Protein AF-A0AAI8ZL28-F1 (afdb_monomer)

Secondary structure (DSSP, 8-state):
---HHHHHHHHHHHHTT-S-HHHHHHHHHHHHHHHHHHHHHHHHHTTS-TTTTTTTTHHHHHHHHHHHHHHHHHHHHHHHTT-

pLDDT: mean 89.43, std 6.65, range [53.47, 95.62]

Sequence (83 aa):
MDYKPVIQSLMNDVCSTSQNVSVCMYQFSAAAKAGKAIGENVELCKKVANEERAMLDCESSESSAQFVDALFDTNRKAVESVQ

Structure (mmCIF, N/CA/C/O backbone):
data_AF-A0AAI8ZL28-F1
#
_entry.id   AF-A0AAI8ZL28-F1
#
loop_
_atom_site.group_PDB
_atom_site.id
_atom_site.type_symbol
_atom_site.label_atom_id
_atom_site.label_alt_id
_atom_site.label_comp_id
_atom_site.label_asym_id
_atom_site.label_entity_id
_atom_site.label_seq_id
_atom_site.pdbx_PDB_ins_code
_atom_site.Cartn_x
_atom_site.Cartn_y
_atom_site.Cartn_z
_atom_site.occupancy
_atom_site.B_iso_or_equiv
_atom_site.auth_seq_id
_atom_site.auth_comp_id
_atom_site.auth_asym_id
_atom_site.auth_atom_id
_atom_site.pdbx_PDB_model_num
ATOM 1 N N . MET A 1 1 ? -9.640 5.614 -11.112 1.00 57.84 1 MET A N 1
ATOM 2 C CA . MET A 1 1 ? -10.512 5.781 -9.929 1.00 57.84 1 MET A CA 1
ATOM 3 C C . MET A 1 1 ? -9.840 6.759 -8.984 1.00 57.84 1 MET A C 1
ATOM 5 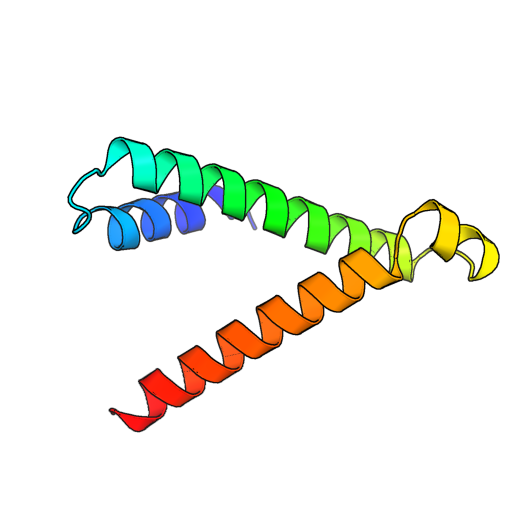O O . MET A 1 1 ? -8.618 6.728 -8.902 1.00 57.84 1 MET A O 1
ATOM 9 N N . ASP A 1 2 ? -10.594 7.640 -8.325 1.00 77.50 2 ASP A N 1
ATOM 10 C CA . ASP A 1 2 ? -10.051 8.470 -7.244 1.00 77.50 2 ASP A CA 1
ATOM 11 C C . ASP A 1 2 ? -10.047 7.645 -5.951 1.00 77.50 2 ASP A C 1
ATOM 13 O O . ASP A 1 2 ? -11.105 7.290 -5.435 1.00 77.50 2 ASP A O 1
ATOM 17 N N . TYR A 1 3 ? -8.858 7.294 -5.458 1.00 81.00 3 TYR A N 1
ATOM 18 C CA . TYR A 1 3 ? -8.699 6.485 -4.247 1.00 81.00 3 TYR A CA 1
ATOM 19 C C . TYR A 1 3 ? -8.756 7.314 -2.959 1.00 81.00 3 TYR A C 1
ATOM 21 O O .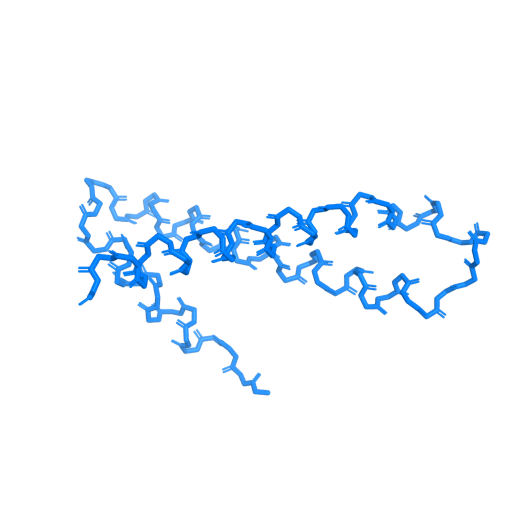 TYR A 1 3 ? -8.796 6.735 -1.874 1.00 81.00 3 TYR A O 1
ATOM 29 N N . LYS A 1 4 ? -8.782 8.654 -3.041 1.00 83.44 4 LYS A N 1
ATOM 30 C CA . LYS A 1 4 ? -8.795 9.519 -1.851 1.00 83.44 4 LYS A CA 1
ATOM 31 C C . LYS A 1 4 ? -9.950 9.208 -0.892 1.00 83.44 4 LYS A C 1
ATOM 33 O O . LYS A 1 4 ? -9.665 9.076 0.296 1.00 83.44 4 LYS A O 1
ATOM 38 N N . PRO A 1 5 ? -11.210 9.026 -1.343 1.00 89.00 5 PRO A N 1
ATOM 39 C CA . PRO A 1 5 ? -12.315 8.731 -0.429 1.00 89.00 5 PRO A CA 1
ATOM 40 C C . PRO A 1 5 ? -12.149 7.384 0.284 1.00 89.00 5 PRO A C 1
ATOM 42 O O . PRO A 1 5 ? -12.464 7.268 1.465 1.00 89.00 5 PRO A O 1
ATOM 45 N N . VAL A 1 6 ? -11.605 6.381 -0.413 1.00 88.81 6 VAL A N 1
ATOM 46 C CA . VAL A 1 6 ? -11.358 5.043 0.148 1.00 88.81 6 VAL A CA 1
ATOM 47 C C . VAL A 1 6 ? -10.262 5.100 1.208 1.00 88.81 6 VAL A C 1
ATOM 49 O O . VAL A 1 6 ? -10.448 4.588 2.308 1.00 88.81 6 VAL A O 1
ATOM 52 N N . ILE A 1 7 ? -9.145 5.773 0.909 1.00 87.44 7 ILE A N 1
ATOM 53 C CA . ILE A 1 7 ? -8.039 5.954 1.858 1.00 87.44 7 ILE A CA 1
ATOM 54 C C . ILE A 1 7 ? -8.521 6.725 3.091 1.00 87.44 7 ILE A C 1
ATOM 56 O O . ILE A 1 7 ? -8.208 6.330 4.208 1.00 87.44 7 ILE A O 1
ATOM 60 N N . GLN A 1 8 ? -9.323 7.777 2.907 1.00 88.50 8 GLN A N 1
ATOM 61 C CA . GLN A 1 8 ? -9.886 8.562 4.008 1.00 88.50 8 GLN A CA 1
ATOM 62 C C . GLN A 1 8 ? -10.801 7.717 4.910 1.00 88.50 8 GLN A C 1
ATOM 64 O O . GLN A 1 8 ? -10.714 7.818 6.131 1.00 88.50 8 GLN A O 1
ATOM 69 N N . SER A 1 9 ? -11.662 6.880 4.322 1.00 92.88 9 SER A N 1
ATOM 70 C CA . SER A 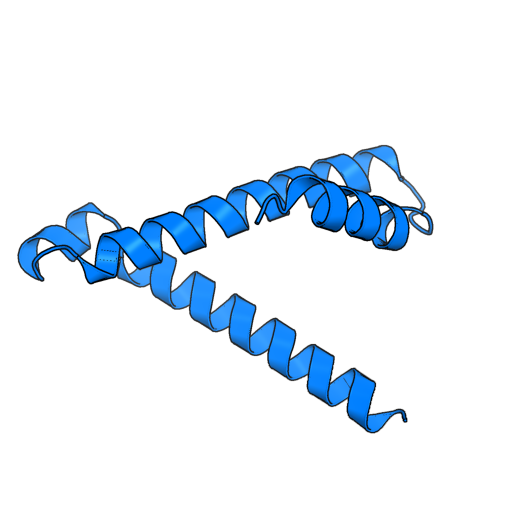1 9 ? -12.527 5.973 5.086 1.00 92.88 9 SER A CA 1
ATOM 71 C C . SER A 1 9 ? -11.699 4.966 5.878 1.00 92.88 9 SER A C 1
ATOM 73 O O . SER A 1 9 ? -11.869 4.854 7.086 1.00 92.88 9 SER A O 1
ATOM 75 N N . LEU A 1 10 ? -10.740 4.307 5.224 1.00 90.06 10 LEU A N 1
ATOM 76 C CA . LEU A 1 10 ? -9.880 3.314 5.864 1.00 90.06 10 LEU A CA 1
ATOM 77 C C . LEU A 1 10 ? -9.034 3.925 6.991 1.00 90.06 10 LEU A C 1
ATOM 79 O O . LEU A 1 10 ? -8.874 3.316 8.043 1.00 90.06 10 LEU A O 1
ATOM 83 N N . MET A 1 11 ? -8.528 5.144 6.793 1.00 92.00 11 MET A N 1
ATOM 84 C CA . MET A 1 11 ? -7.844 5.915 7.832 1.00 92.00 11 MET A CA 1
ATOM 85 C C . MET A 1 11 ? -8.729 6.118 9.060 1.00 92.00 11 MET A C 1
ATOM 87 O O . MET A 1 11 ? -8.278 5.890 10.182 1.00 92.00 11 MET A O 1
ATOM 91 N N . ASN A 1 12 ? -9.982 6.528 8.853 1.00 92.62 12 ASN A N 1
ATOM 92 C CA . ASN A 1 12 ? -10.942 6.704 9.938 1.00 92.62 12 ASN A CA 1
ATOM 93 C C . ASN A 1 12 ? -11.193 5.387 10.672 1.00 92.62 12 ASN A C 1
ATOM 95 O O . ASN A 1 12 ? -11.080 5.359 11.895 1.00 92.62 12 ASN A O 1
ATOM 99 N N . ASP A 1 13 ? -11.447 4.304 9.941 1.00 93.25 13 ASP A N 1
ATOM 100 C CA . ASP A 1 13 ? -11.733 2.996 10.529 1.00 93.25 13 ASP A CA 1
ATOM 101 C C . ASP A 1 13 ? -10.549 2.490 11.365 1.00 93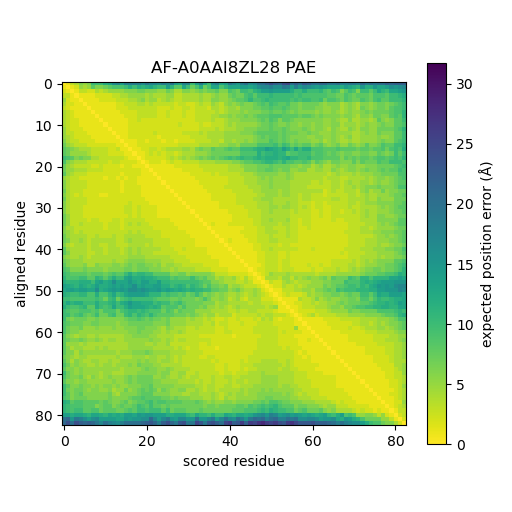.25 13 ASP A C 1
ATOM 103 O O . ASP A 1 13 ? -10.714 2.185 12.547 1.00 93.25 13 ASP A O 1
ATOM 107 N N . VAL A 1 14 ? -9.336 2.497 10.800 1.00 90.94 14 VAL A N 1
ATOM 108 C CA . VAL A 1 14 ? -8.115 1.995 11.456 1.00 90.94 14 VAL A CA 1
ATOM 109 C C . VAL A 1 14 ? -7.708 2.854 12.653 1.00 90.94 14 VAL A C 1
ATOM 111 O O . VAL A 1 14 ? -7.300 2.326 13.687 1.00 90.94 14 VAL A O 1
ATOM 114 N N . CYS A 1 15 ? -7.794 4.179 12.534 1.00 95.44 15 CYS A N 1
ATOM 115 C CA . CYS A 1 15 ? -7.298 5.075 13.574 1.00 95.44 15 CYS A CA 1
ATOM 116 C C . CYS A 1 15 ? -8.334 5.426 14.643 1.00 95.44 15 CYS A C 1
ATOM 118 O O . CYS A 1 15 ? -7.933 5.925 15.695 1.00 95.44 15 CYS A O 1
ATOM 120 N N . SER A 1 16 ? -9.628 5.165 14.422 1.00 93.94 16 SER A N 1
ATOM 121 C CA . SER A 1 16 ? -10.704 5.492 15.375 1.00 93.94 16 SER A CA 1
ATOM 122 C C . SER A 1 16 ? -10.522 4.849 16.752 1.00 93.94 16 SER A C 1
ATOM 124 O O . SER A 1 16 ? -10.898 5.443 17.761 1.00 93.94 16 SER A O 1
ATOM 126 N N . THR A 1 17 ? -9.902 3.670 16.812 1.00 91.06 17 THR A N 1
ATOM 127 C CA . THR A 1 17 ? -9.651 2.928 18.055 1.00 91.06 17 THR A CA 1
ATOM 128 C C . THR A 1 17 ? -8.252 3.169 18.629 1.00 91.06 17 THR A C 1
ATOM 130 O O . THR A 1 17 ? -7.874 2.540 19.617 1.00 91.06 17 THR A 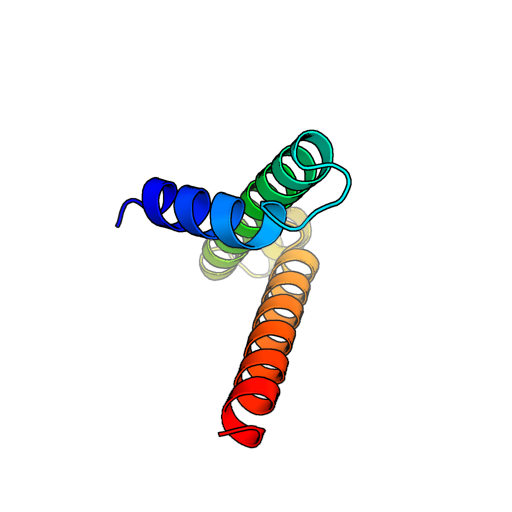O 1
ATOM 133 N N . SER A 1 18 ? -7.450 4.045 18.013 1.00 93.69 18 SER A N 1
ATOM 134 C CA . SER A 1 18 ? -6.095 4.349 18.477 1.00 93.69 18 SER A CA 1
ATOM 135 C C . SER A 1 18 ? -6.119 5.219 19.733 1.00 93.69 18 SER A C 1
ATOM 137 O O . SER A 1 18 ? -6.866 6.192 19.819 1.00 93.69 18 SER A O 1
ATOM 139 N N . GLN A 1 19 ? -5.211 4.943 20.675 1.00 93.62 19 GLN A N 1
ATOM 140 C CA . GLN A 1 19 ? -4.972 5.808 21.840 1.00 93.62 19 GLN A CA 1
ATOM 141 C C . GLN A 1 19 ? -4.529 7.224 21.436 1.00 93.62 19 GLN A C 1
ATOM 143 O O . GLN A 1 19 ? -4.721 8.175 22.190 1.00 93.62 19 GLN A O 1
ATOM 148 N N . ASN A 1 20 ? -3.939 7.374 20.244 1.00 95.56 20 ASN A N 1
ATOM 149 C CA . ASN A 1 20 ? -3.570 8.662 19.674 1.00 95.56 20 ASN A CA 1
ATOM 150 C C . ASN A 1 20 ? -3.991 8.728 18.201 1.00 95.56 20 ASN A C 1
ATOM 152 O O . ASN A 1 20 ? -3.237 8.364 17.292 1.00 95.56 20 ASN A O 1
ATOM 156 N N . VAL A 1 21 ? -5.221 9.195 17.982 1.00 93.69 21 VAL A N 1
ATOM 157 C CA . VAL A 1 21 ? -5.833 9.311 16.651 1.00 93.69 21 VAL A CA 1
ATOM 158 C C . VAL A 1 21 ? -4.992 10.198 15.734 1.00 93.69 21 VAL A C 1
ATOM 160 O O . VAL A 1 21 ? -4.693 9.797 14.615 1.00 93.69 21 VAL A O 1
ATOM 163 N N . SER A 1 22 ? -4.544 11.366 16.201 1.00 92.31 22 SER A N 1
ATOM 164 C CA . SER A 1 22 ? -3.782 12.318 15.379 1.00 92.31 22 SER A CA 1
ATOM 165 C C . SER A 1 22 ? -2.467 11.732 14.864 1.00 92.31 22 SER A C 1
ATOM 167 O O . SER A 1 22 ? -2.141 11.889 13.687 1.00 92.31 22 SER A O 1
ATOM 169 N N . VAL A 1 23 ? -1.724 11.023 15.722 1.00 95.38 23 VAL A N 1
ATOM 170 C CA . VAL A 1 23 ? -0.476 10.353 15.321 1.00 95.38 23 VAL A CA 1
ATOM 171 C C . VAL A 1 23 ? -0.762 9.205 14.358 1.00 95.38 23 VAL A C 1
ATOM 173 O O . VAL A 1 23 ? -0.069 9.089 13.348 1.00 95.38 23 VAL A O 1
ATOM 176 N N . CYS A 1 24 ? -1.801 8.406 14.616 1.00 95.62 24 CYS A N 1
ATOM 177 C CA . CYS A 1 24 ? -2.198 7.329 13.710 1.00 95.62 24 CYS A CA 1
ATOM 178 C C . CYS A 1 24 ? -2.557 7.868 12.321 1.00 95.62 24 CYS A C 1
ATOM 180 O O . CYS A 1 24 ? -2.016 7.398 11.324 1.00 95.62 24 CYS A O 1
ATOM 182 N N . MET A 1 25 ? -3.388 8.912 12.246 1.00 93.94 25 MET A N 1
ATOM 183 C CA . MET A 1 25 ? -3.776 9.543 10.981 1.00 93.94 25 MET A CA 1
ATOM 184 C C . MET A 1 25 ? -2.563 10.082 10.221 1.00 93.94 25 MET A C 1
ATOM 186 O O . MET A 1 25 ? -2.452 9.897 9.008 1.00 93.94 25 MET A O 1
ATOM 190 N N . TYR A 1 26 ? -1.632 10.729 10.928 1.00 93.00 26 TYR A N 1
ATOM 191 C CA . TYR A 1 26 ? -0.397 11.235 10.337 1.00 93.00 26 TYR A CA 1
ATOM 192 C C . TYR A 1 26 ? 0.460 10.102 9.751 1.00 93.00 26 TYR A C 1
ATOM 194 O O . TYR A 1 26 ? 0.859 10.167 8.586 1.00 93.00 26 TYR A O 1
ATOM 202 N N . GLN A 1 27 ? 0.708 9.046 10.530 1.00 93.75 27 GLN A N 1
ATOM 203 C CA . GLN A 1 27 ? 1.514 7.902 10.099 1.00 93.75 27 GLN A CA 1
ATOM 204 C C . GLN A 1 27 ? 0.850 7.134 8.955 1.00 93.75 27 GLN A C 1
ATOM 206 O O . GLN A 1 27 ? 1.524 6.780 7.989 1.00 93.75 27 GLN A O 1
ATOM 211 N N . PHE A 1 28 ? -0.467 6.934 9.017 1.00 93.69 28 PHE A N 1
ATOM 212 C CA . PHE A 1 28 ? -1.221 6.275 7.957 1.00 93.69 28 PHE A CA 1
ATOM 213 C C . PHE A 1 28 ? -1.143 7.069 6.651 1.00 93.69 28 PHE A C 1
ATOM 215 O O . PHE A 1 28 ? -0.847 6.506 5.600 1.00 93.69 28 PHE A O 1
ATOM 222 N N . SER A 1 29 ? -1.355 8.387 6.705 1.00 91.25 29 SER A N 1
ATOM 223 C CA . SER A 1 29 ? -1.249 9.256 5.527 1.00 91.25 29 SER A CA 1
ATOM 224 C C . SER A 1 29 ? 0.150 9.202 4.902 1.00 91.25 29 SER A C 1
ATOM 226 O O . SER A 1 29 ? 0.292 9.073 3.681 1.00 91.25 29 SER A O 1
ATOM 228 N N . ALA A 1 30 ? 1.199 9.217 5.733 1.00 92.81 30 ALA A N 1
ATOM 229 C CA . ALA A 1 30 ? 2.575 9.057 5.273 1.00 92.81 30 ALA A CA 1
ATOM 230 C C . ALA A 1 30 ? 2.806 7.687 4.607 1.00 92.81 30 ALA A C 1
ATOM 232 O O . ALA A 1 30 ? 3.395 7.627 3.526 1.00 92.81 30 ALA A O 1
ATOM 233 N N . ALA A 1 31 ? 2.292 6.605 5.200 1.00 91.06 31 ALA A N 1
ATOM 234 C CA . ALA A 1 31 ? 2.380 5.258 4.642 1.00 91.06 31 ALA A CA 1
ATOM 235 C C . ALA A 1 31 ? 1.630 5.135 3.305 1.00 91.06 31 ALA A C 1
ATOM 237 O O . ALA A 1 31 ? 2.177 4.599 2.344 1.00 91.06 31 ALA A O 1
ATOM 238 N N . ALA A 1 32 ? 0.424 5.700 3.194 1.00 90.75 32 ALA A N 1
ATOM 239 C CA . ALA A 1 32 ? -0.345 5.720 1.950 1.00 90.75 32 ALA A CA 1
ATOM 240 C C . ALA A 1 32 ? 0.399 6.469 0.830 1.00 90.75 32 ALA A C 1
ATOM 242 O O . ALA A 1 32 ? 0.430 6.021 -0.318 1.00 90.75 32 ALA A O 1
ATOM 243 N N . LYS A 1 33 ? 1.058 7.587 1.164 1.00 91.25 33 LYS A N 1
ATOM 244 C CA . LYS A 1 33 ? 1.900 8.331 0.219 1.00 91.25 33 LYS A CA 1
ATOM 245 C C . LYS A 1 33 ? 3.117 7.515 -0.230 1.00 91.25 33 LYS A C 1
ATOM 247 O O . LYS A 1 33 ? 3.425 7.513 -1.420 1.00 91.25 33 LYS A O 1
ATOM 252 N N . ALA A 1 34 ? 3.783 6.821 0.693 1.00 90.50 34 ALA A N 1
ATOM 253 C CA . ALA A 1 34 ? 4.912 5.948 0.374 1.00 90.50 34 ALA A CA 1
ATOM 254 C C . ALA A 1 34 ? 4.485 4.773 -0.522 1.00 90.50 34 ALA A C 1
ATOM 256 O O . ALA A 1 34 ? 5.121 4.527 -1.543 1.00 90.50 34 ALA A O 1
ATOM 257 N N . GLY A 1 35 ? 3.361 4.119 -0.209 1.00 89.94 35 GLY A N 1
ATOM 258 C CA . GLY A 1 35 ? 2.799 3.042 -1.028 1.00 89.94 35 GLY A CA 1
ATOM 259 C C . GLY A 1 35 ? 2.471 3.492 -2.453 1.00 89.94 35 GLY A C 1
ATOM 260 O O . GLY A 1 35 ? 2.805 2.797 -3.411 1.00 89.94 35 GLY A O 1
ATOM 261 N N . LYS A 1 36 ? 1.901 4.696 -2.616 1.00 90.56 36 LYS A N 1
ATOM 262 C CA . LYS A 1 36 ? 1.666 5.290 -3.941 1.00 90.56 36 LYS A CA 1
ATOM 263 C C . LYS A 1 36 ? 2.969 5.474 -4.721 1.00 90.56 36 LYS A C 1
ATOM 265 O O . LYS A 1 36 ? 3.027 5.082 -5.880 1.00 90.56 36 LYS A O 1
ATOM 270 N N . ALA A 1 37 ? 4.000 6.039 -4.090 1.00 90.50 37 ALA A N 1
ATOM 271 C CA . ALA A 1 37 ? 5.296 6.254 -4.731 1.00 90.50 37 ALA A CA 1
ATOM 272 C C . ALA A 1 37 ? 5.966 4.933 -5.148 1.00 90.50 37 ALA A C 1
ATOM 274 O O . ALA A 1 37 ? 6.475 4.841 -6.260 1.00 90.50 37 ALA A O 1
ATOM 275 N N . ILE A 1 38 ? 5.905 3.898 -4.301 1.00 91.38 38 ILE A N 1
ATOM 276 C CA . ILE A 1 38 ? 6.398 2.551 -4.632 1.00 91.38 38 ILE A CA 1
ATOM 277 C C . ILE A 1 38 ? 5.678 2.013 -5.873 1.00 91.38 38 ILE A C 1
ATOM 279 O O . ILE A 1 38 ? 6.332 1.603 -6.828 1.00 91.38 38 ILE A O 1
ATOM 283 N N . GLY A 1 39 ? 4.341 2.061 -5.896 1.00 89.50 39 GLY A N 1
ATOM 284 C CA . GLY A 1 39 ? 3.557 1.592 -7.041 1.00 89.50 39 GLY A CA 1
ATOM 285 C C . GLY A 1 39 ? 3.847 2.366 -8.332 1.00 89.50 39 GLY A C 1
ATOM 286 O O . GLY A 1 39 ? 4.014 1.763 -9.390 1.00 89.50 39 GLY A O 1
ATOM 287 N N . GLU A 1 40 ? 3.963 3.694 -8.252 1.00 91.69 40 GLU A N 1
ATOM 288 C CA . GLU A 1 40 ? 4.315 4.540 -9.402 1.00 91.69 40 GLU A CA 1
ATOM 289 C C . GLU A 1 40 ? 5.725 4.230 -9.929 1.00 91.69 40 GLU A C 1
ATOM 291 O O . GLU A 1 40 ? 5.909 4.127 -11.144 1.00 91.69 40 GLU A O 1
ATOM 296 N N . ASN A 1 41 ? 6.695 4.002 -9.038 1.00 90.94 41 ASN A N 1
ATOM 297 C CA . ASN A 1 41 ? 8.049 3.607 -9.420 1.00 90.94 41 ASN A CA 1
ATOM 298 C C . ASN A 1 41 ? 8.083 2.214 -10.054 1.00 90.94 41 ASN A C 1
ATOM 300 O O . ASN A 1 41 ? 8.744 2.040 -11.071 1.00 90.94 41 ASN A O 1
ATOM 304 N N . VAL A 1 42 ? 7.339 1.235 -9.530 1.00 92.88 42 VAL A N 1
ATOM 305 C CA . VAL A 1 42 ? 7.240 -0.099 -10.149 1.00 92.88 42 VAL A CA 1
ATOM 306 C C . VAL A 1 42 ? 6.677 -0.009 -11.570 1.00 92.88 42 VAL A C 1
ATOM 308 O O . VAL A 1 42 ? 7.203 -0.638 -12.488 1.00 92.88 42 VAL A O 1
ATOM 311 N N . GLU A 1 43 ? 5.644 0.805 -11.795 1.00 92.38 43 GLU A N 1
ATOM 312 C CA . GLU A 1 43 ? 5.088 1.016 -13.138 1.00 92.38 43 GLU A CA 1
ATOM 313 C C . GLU A 1 43 ? 6.048 1.745 -14.084 1.00 92.38 43 GLU A C 1
ATOM 315 O O . GLU A 1 43 ? 6.041 1.487 -15.291 1.00 92.38 43 GLU A O 1
ATOM 320 N N . LEU A 1 44 ? 6.887 2.639 -13.559 1.00 91.94 44 LEU A N 1
ATOM 321 C CA . LEU A 1 44 ? 7.967 3.259 -14.322 1.00 91.94 44 LEU A CA 1
ATOM 322 C C . LEU A 1 44 ? 9.045 2.226 -14.685 1.00 91.94 44 LEU A C 1
ATOM 324 O O . LEU A 1 44 ? 9.438 2.128 -15.846 1.00 91.94 44 LEU A O 1
ATOM 328 N N . CYS A 1 45 ? 9.453 1.398 -13.72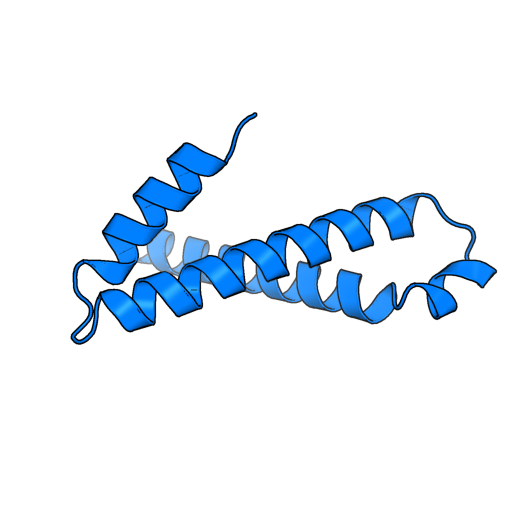4 1.00 92.62 45 CYS A N 1
ATOM 329 C CA . CYS A 1 45 ? 10.463 0.353 -13.877 1.00 92.62 45 CYS A CA 1
ATOM 330 C C . CYS A 1 45 ? 10.109 -0.695 -14.939 1.00 92.62 45 CYS A C 1
ATOM 332 O O . CYS A 1 45 ? 11.000 -1.225 -15.603 1.00 92.62 45 CYS A O 1
ATOM 334 N N . LYS A 1 46 ? 8.815 -0.959 -15.155 1.00 90.56 46 LYS A N 1
ATOM 335 C CA . LYS A 1 46 ? 8.324 -1.836 -16.233 1.00 90.56 46 LYS A CA 1
ATOM 336 C C . LYS A 1 46 ? 8.524 -1.265 -17.643 1.00 90.56 46 LYS A C 1
ATOM 338 O O . LYS A 1 46 ? 8.425 -2.014 -18.610 1.00 90.56 46 LYS A O 1
ATOM 343 N N . LYS A 1 47 ? 8.747 0.047 -17.780 1.00 91.06 47 LYS A N 1
ATOM 344 C CA . LYS A 1 47 ? 8.796 0.762 -19.071 1.00 91.06 47 LYS A CA 1
ATOM 345 C C . LYS A 1 47 ? 10.206 1.158 -19.505 1.00 91.06 47 LYS A C 1
ATOM 347 O O . LYS A 1 47 ? 10.363 1.648 -20.620 1.00 91.06 47 LYS A O 1
ATOM 352 N N . VAL A 1 48 ? 11.201 0.981 -18.641 1.00 90.19 48 VAL A N 1
ATOM 353 C CA . VAL A 1 48 ? 12.590 1.395 -18.881 1.00 90.19 48 VAL A CA 1
ATOM 354 C C . VAL A 1 48 ? 13.468 0.213 -19.278 1.00 90.19 48 VAL A C 1
ATOM 356 O O . VAL A 1 48 ? 13.175 -0.940 -18.953 1.00 90.19 48 VAL A O 1
ATOM 359 N N . ALA A 1 49 ? 14.555 0.501 -19.991 1.00 87.69 49 ALA A N 1
ATOM 360 C CA . ALA A 1 49 ? 15.533 -0.508 -20.374 1.00 87.69 49 ALA A CA 1
ATOM 361 C C . ALA A 1 49 ? 16.310 -1.016 -19.150 1.00 87.69 49 ALA A C 1
ATOM 363 O O . ALA A 1 49 ? 16.469 -0.303 -18.159 1.00 87.69 49 ALA A O 1
ATOM 364 N N . ASN A 1 50 ? 16.849 -2.238 -19.230 1.00 81.44 50 ASN A N 1
ATOM 365 C CA . ASN A 1 50 ? 17.552 -2.863 -18.102 1.00 81.44 50 ASN A CA 1
ATOM 366 C C . ASN A 1 50 ? 18.708 -2.025 -17.542 1.00 81.44 50 ASN A C 1
ATOM 368 O O . ASN A 1 50 ? 18.946 -2.028 -16.339 1.00 81.44 50 ASN A O 1
ATOM 372 N N . GLU A 1 51 ? 19.386 -1.286 -18.410 1.00 82.25 51 GLU A N 1
ATOM 373 C CA . GLU A 1 51 ? 20.529 -0.434 -18.078 1.00 82.25 51 GLU A CA 1
ATOM 374 C C . GLU A 1 51 ? 20.130 0.770 -17.205 1.00 82.25 51 GLU A C 1
ATOM 376 O O . GLU A 1 51 ? 20.919 1.240 -16.389 1.00 82.25 51 GLU A O 1
ATOM 381 N N . GLU A 1 52 ? 18.883 1.235 -17.317 1.00 84.88 52 GLU A N 1
ATOM 382 C CA . GLU A 1 52 ? 18.358 2.392 -16.583 1.00 84.88 52 GLU A CA 1
ATOM 383 C C . GLU A 1 52 ? 17.682 1.997 -15.260 1.00 84.88 52 GLU A C 1
ATOM 385 O O . GLU A 1 52 ? 17.469 2.841 -14.388 1.00 84.88 52 GLU A O 1
ATOM 390 N N . ARG A 1 53 ? 17.389 0.703 -15.068 1.00 89.44 53 ARG A N 1
ATOM 391 C CA . ARG A 1 53 ? 16.691 0.184 -13.878 1.00 89.44 53 ARG A CA 1
ATOM 392 C C . ARG A 1 53 ? 17.472 0.387 -12.580 1.00 89.44 53 ARG A C 1
ATOM 394 O O . ARG A 1 53 ? 16.861 0.614 -11.538 1.00 89.44 53 ARG A O 1
ATOM 401 N N . ALA A 1 54 ? 18.804 0.335 -12.637 1.00 84.25 54 ALA A N 1
ATOM 402 C CA . ALA A 1 54 ? 19.657 0.572 -11.473 1.00 84.25 54 ALA A CA 1
ATOM 403 C C . ALA A 1 54 ? 19.633 2.044 -11.022 1.00 84.25 54 ALA A C 1
ATOM 405 O O . ALA A 1 54 ? 19.700 2.314 -9.832 1.00 84.25 54 ALA A O 1
ATOM 406 N N . MET A 1 55 ? 19.487 2.996 -11.953 1.00 85.25 55 MET A N 1
ATOM 407 C CA . MET A 1 55 ? 19.409 4.428 -11.621 1.00 85.25 55 MET A CA 1
ATOM 408 C C . MET A 1 55 ? 18.072 4.826 -10.986 1.00 85.25 55 MET A C 1
ATOM 410 O O . MET A 1 55 ? 17.986 5.860 -10.329 1.00 85.25 55 MET A O 1
ATOM 414 N N . LEU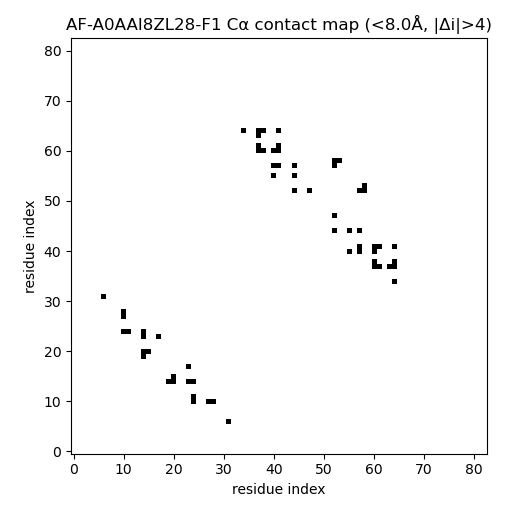 A 1 56 ? 17.029 4.026 -11.206 1.00 83.75 56 LEU A N 1
ATOM 415 C CA . LEU A 1 56 ? 15.680 4.244 -10.683 1.00 83.75 56 LEU A CA 1
ATOM 416 C C . LEU A 1 56 ? 15.372 3.382 -9.449 1.00 83.75 56 LEU A C 1
ATOM 418 O O . LEU A 1 56 ? 14.213 3.302 -9.043 1.00 83.75 56 LEU A O 1
ATOM 422 N N . ASP A 1 57 ? 16.383 2.718 -8.874 1.00 86.50 57 ASP A N 1
ATOM 423 C CA . ASP A 1 57 ? 16.250 1.821 -7.719 1.00 86.50 57 ASP A CA 1
ATOM 424 C C . ASP A 1 57 ? 15.101 0.803 -7.880 1.00 86.50 57 ASP A C 1
ATOM 426 O O . ASP A 1 57 ? 14.329 0.525 -6.953 1.00 86.50 57 ASP A O 1
ATOM 430 N N . CYS A 1 58 ? 14.963 0.245 -9.088 1.00 91.31 58 CYS A N 1
ATOM 431 C CA . CYS A 1 58 ? 13.821 -0.594 -9.439 1.00 91.31 58 CYS A CA 1
ATOM 432 C C . CYS A 1 58 ? 13.703 -1.846 -8.570 1.00 91.31 58 CYS A C 1
ATOM 434 O O . CYS A 1 58 ? 12.597 -2.193 -8.162 1.00 91.31 58 CYS A O 1
ATOM 436 N N . GLU A 1 59 ? 14.825 -2.480 -8.223 1.00 90.94 59 GLU A N 1
ATOM 437 C CA . GLU A 1 59 ? 14.829 -3.663 -7.352 1.00 90.94 59 GLU A CA 1
ATOM 438 C C . GLU A 1 59 ? 14.231 -3.362 -5.973 1.00 90.94 59 GLU A C 1
ATOM 440 O O . GLU A 1 59 ? 13.461 -4.158 -5.437 1.00 90.94 59 GLU A O 1
ATOM 445 N N . SER A 1 60 ? 14.530 -2.186 -5.415 1.00 90.38 60 SER A N 1
ATOM 446 C CA . SER A 1 60 ? 14.001 -1.756 -4.118 1.00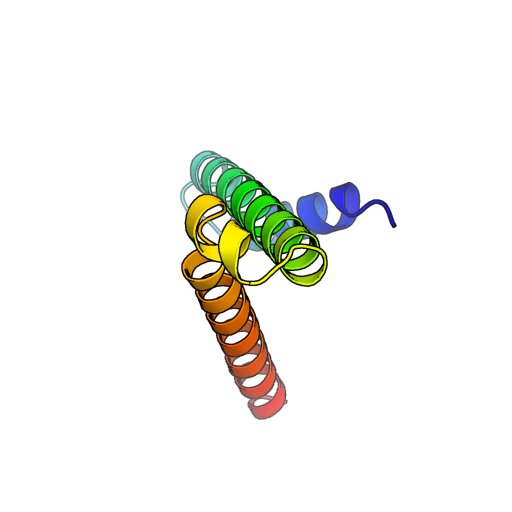 90.38 60 SER A CA 1
ATOM 447 C C . SER A 1 60 ? 12.490 -1.524 -4.177 1.00 90.38 60 SER A C 1
ATOM 449 O O . SER A 1 60 ? 11.744 -2.003 -3.317 1.00 90.38 60 SER A O 1
ATOM 451 N N . SER A 1 61 ? 12.021 -0.837 -5.224 1.00 90.06 61 SER A N 1
ATOM 452 C CA . SER A 1 61 ? 10.593 -0.558 -5.414 1.00 90.06 61 SER A CA 1
ATOM 453 C C . SER A 1 61 ? 9.795 -1.843 -5.671 1.00 90.06 61 SER A C 1
ATOM 455 O O . SER A 1 61 ? 8.742 -2.046 -5.069 1.00 90.06 61 SER A O 1
ATOM 457 N N . GLU A 1 62 ? 10.307 -2.745 -6.510 1.00 93.56 62 GLU A N 1
ATOM 458 C CA . GLU A 1 62 ? 9.664 -4.027 -6.825 1.00 93.56 62 GLU A CA 1
ATOM 459 C C . GLU A 1 62 ? 9.639 -4.969 -5.614 1.00 93.56 62 GLU A C 1
ATOM 461 O O . GLU A 1 62 ? 8.593 -5.542 -5.315 1.00 93.56 62 GLU A O 1
ATOM 466 N N . SER A 1 63 ? 10.743 -5.071 -4.867 1.00 94.81 63 SER A N 1
ATOM 467 C CA . SER A 1 63 ? 10.805 -5.850 -3.622 1.00 94.81 63 SER A CA 1
ATOM 468 C C . SER A 1 63 ? 9.836 -5.309 -2.565 1.00 94.81 63 SER A C 1
ATOM 470 O O . SER A 1 63 ? 9.093 -6.068 -1.939 1.00 94.81 63 SER A O 1
ATOM 472 N N . SER A 1 64 ? 9.760 -3.981 -2.416 1.00 93.06 64 SER A N 1
ATOM 473 C CA . SER A 1 64 ? 8.808 -3.340 -1.502 1.00 93.06 64 SER A CA 1
ATOM 474 C C . SER A 1 64 ? 7.357 -3.628 -1.894 1.00 93.06 64 SER A C 1
ATOM 476 O O . SER A 1 64 ? 6.540 -3.937 -1.028 1.00 93.06 64 SER A O 1
ATOM 478 N N . ALA A 1 65 ? 7.030 -3.570 -3.188 1.00 92.31 65 ALA A N 1
ATOM 479 C CA . ALA A 1 65 ? 5.696 -3.907 -3.679 1.00 92.31 65 ALA A CA 1
ATOM 480 C C . ALA A 1 65 ? 5.349 -5.382 -3.421 1.00 92.31 65 ALA A C 1
ATOM 482 O O . ALA A 1 65 ? 4.280 -5.668 -2.889 1.00 92.31 65 ALA A O 1
ATOM 483 N N . GLN A 1 66 ? 6.276 -6.308 -3.694 1.00 93.56 66 GLN A N 1
ATOM 484 C CA . GLN A 1 66 ? 6.088 -7.737 -3.414 1.00 93.56 66 GLN A CA 1
ATOM 485 C C . GLN A 1 66 ? 5.859 -8.016 -1.926 1.00 93.56 66 GLN A C 1
ATOM 487 O O . GLN A 1 66 ? 5.003 -8.826 -1.571 1.00 93.56 66 GLN A O 1
ATOM 492 N N . PHE A 1 67 ? 6.602 -7.342 -1.045 1.00 93.56 67 PHE A N 1
ATOM 493 C CA . PHE A 1 67 ? 6.401 -7.457 0.396 1.00 93.56 67 PHE A CA 1
ATOM 494 C C . PHE A 1 67 ? 5.000 -6.990 0.811 1.00 93.56 67 PHE A C 1
ATOM 496 O O . PHE A 1 67 ? 4.327 -7.669 1.587 1.00 93.56 67 PHE A O 1
ATOM 503 N N . VAL A 1 68 ? 4.549 -5.851 0.279 1.00 90.69 68 VAL A N 1
ATOM 504 C CA . VAL A 1 68 ? 3.210 -5.311 0.549 1.00 90.69 68 VAL A CA 1
ATOM 505 C C . VAL A 1 68 ? 2.125 -6.275 0.064 1.00 90.69 68 VAL A C 1
ATOM 507 O O . VAL A 1 68 ? 1.210 -6.581 0.829 1.00 90.69 68 VAL A O 1
ATOM 510 N N . ASP A 1 69 ? 2.253 -6.821 -1.146 1.00 91.38 69 ASP A N 1
ATOM 511 C CA . ASP A 1 69 ? 1.313 -7.814 -1.679 1.00 91.38 69 ASP A CA 1
ATOM 512 C C . ASP A 1 69 ? 1.273 -9.076 -0.803 1.00 91.38 69 ASP A C 1
ATOM 514 O O . ASP A 1 69 ? 0.195 -9.548 -0.434 1.00 91.38 69 ASP A O 1
ATOM 518 N N . ALA A 1 70 ? 2.436 -9.588 -0.385 1.00 93.56 70 ALA A N 1
ATOM 519 C CA . ALA A 1 70 ? 2.530 -10.750 0.498 1.00 93.56 70 ALA A CA 1
ATOM 520 C C . ALA A 1 70 ? 1.894 -10.499 1.877 1.00 93.56 70 ALA A C 1
ATOM 522 O O . ALA A 1 70 ? 1.260 -11.398 2.442 1.00 93.56 70 ALA A O 1
ATOM 523 N N . LEU A 1 71 ? 2.030 -9.284 2.416 1.00 91.25 71 LEU A N 1
ATOM 524 C CA . LEU A 1 71 ? 1.382 -8.872 3.660 1.00 91.25 71 LEU A CA 1
ATOM 525 C C . LEU A 1 71 ? -0.147 -8.886 3.512 1.00 91.25 71 LEU A C 1
ATOM 527 O O . LEU A 1 71 ? -0.840 -9.455 4.357 1.00 91.25 71 LEU A O 1
ATOM 531 N N . PHE A 1 72 ? -0.678 -8.301 2.433 1.00 89.62 72 PHE A N 1
ATOM 532 C CA . PHE A 1 72 ? -2.118 -8.298 2.166 1.00 89.62 72 PHE A CA 1
ATOM 533 C C . PHE A 1 72 ? -2.667 -9.707 1.961 1.00 89.62 72 PHE A C 1
ATOM 535 O O . PHE A 1 72 ? -3.698 -10.043 2.540 1.00 89.62 72 PHE A O 1
ATOM 542 N N . ASP A 1 73 ? -1.966 -10.551 1.208 1.00 91.88 73 ASP A N 1
ATOM 543 C CA . ASP A 1 73 ? -2.347 -11.946 0.995 1.00 91.88 73 ASP A CA 1
ATOM 544 C C . ASP A 1 73 ? -2.350 -12.751 2.298 1.00 91.88 73 ASP A C 1
ATOM 546 O O . ASP A 1 73 ? -3.259 -13.550 2.535 1.00 91.88 73 ASP A O 1
ATOM 550 N N . THR A 1 74 ? -1.357 -12.528 3.162 1.00 93.25 74 THR A N 1
ATOM 551 C CA . THR A 1 74 ? -1.283 -13.163 4.484 1.00 93.25 74 THR A CA 1
ATOM 552 C C . THR A 1 74 ? -2.451 -12.728 5.362 1.00 9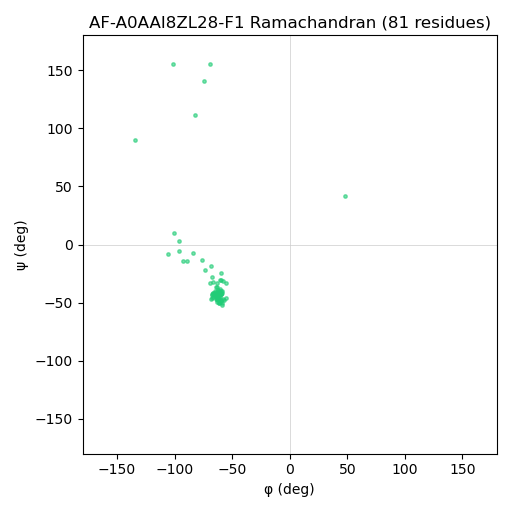3.25 74 THR A C 1
ATOM 554 O O . THR A 1 74 ? -3.134 -13.573 5.939 1.00 93.25 74 THR A O 1
ATOM 557 N N . ASN A 1 75 ? -2.733 -11.424 5.417 1.00 87.06 75 ASN A N 1
ATOM 558 C CA . ASN A 1 75 ? -3.842 -10.881 6.197 1.00 87.06 75 ASN A CA 1
ATOM 559 C C . ASN A 1 75 ? -5.201 -11.348 5.664 1.00 87.06 75 ASN A C 1
ATOM 561 O O . ASN A 1 75 ? -6.069 -11.704 6.455 1.00 87.06 75 ASN A O 1
ATOM 565 N N . ARG A 1 76 ? -5.379 -11.406 4.338 1.00 90.69 76 ARG A N 1
ATOM 566 C CA . ARG A 1 76 ? -6.597 -11.933 3.710 1.00 90.69 76 ARG A CA 1
ATOM 567 C C . ARG A 1 76 ? -6.840 -13.378 4.135 1.00 90.69 76 ARG A C 1
ATOM 569 O O . ARG A 1 76 ? -7.907 -13.670 4.660 1.00 90.69 76 ARG A O 1
ATOM 576 N N . LYS A 1 77 ? -5.832 -14.247 3.994 1.00 92.62 77 LYS A N 1
ATOM 577 C CA . LYS A 1 77 ? -5.918 -15.655 4.422 1.00 92.62 77 LYS A CA 1
ATOM 578 C C . LYS A 1 77 ? -6.219 -15.782 5.912 1.00 92.62 77 LYS A C 1
ATOM 580 O O . LYS A 1 77 ? -7.001 -16.642 6.299 1.00 92.62 77 LYS A O 1
ATOM 585 N N . ALA A 1 78 ? -5.612 -14.931 6.742 1.00 91.75 78 ALA A N 1
ATOM 586 C CA . ALA A 1 78 ? -5.886 -14.915 8.171 1.00 91.75 78 ALA A CA 1
ATOM 587 C C . ALA A 1 78 ? -7.361 -14.599 8.439 1.00 91.75 78 ALA A C 1
ATOM 589 O O . ALA A 1 78 ? -8.000 -15.370 9.140 1.00 91.75 78 ALA A O 1
ATOM 590 N N . VAL A 1 79 ? -7.918 -13.545 7.834 1.00 87.94 79 VAL A N 1
ATOM 591 C CA . VAL A 1 79 ? -9.335 -13.165 7.994 1.00 87.94 79 VAL A CA 1
ATOM 592 C C . VAL A 1 79 ? -10.280 -14.246 7.464 1.00 87.94 79 VAL A C 1
ATOM 594 O O . VAL A 1 79 ? -11.212 -14.624 8.169 1.00 87.94 79 VAL A O 1
ATOM 597 N N . GLU A 1 80 ? -10.022 -14.776 6.266 1.00 89.56 80 GLU A N 1
ATOM 598 C CA . GLU A 1 80 ? -10.822 -15.847 5.652 1.00 89.56 80 GLU A CA 1
ATOM 599 C C . GLU A 1 80 ? -10.820 -17.129 6.496 1.00 89.56 80 GLU A C 1
ATOM 601 O O . GLU A 1 80 ? -11.807 -17.850 6.505 1.00 89.56 80 GLU A O 1
ATOM 606 N N . SER A 1 81 ? -9.740 -17.411 7.233 1.00 80.00 81 SER A N 1
ATOM 607 C CA . SER A 1 81 ? -9.647 -18.604 8.086 1.00 80.00 81 SER A CA 1
ATOM 608 C C . SER A 1 81 ? -10.433 -18.521 9.402 1.00 80.00 81 SER A C 1
ATOM 610 O O . SER A 1 81 ? -10.582 -19.540 10.075 1.00 80.00 81 SER A O 1
ATOM 612 N N . VAL A 1 82 ? -10.901 -17.327 9.792 1.00 75.31 82 VAL A N 1
ATOM 613 C CA . VAL A 1 82 ? -11.715 -17.117 11.009 1.00 75.31 82 VAL A CA 1
ATOM 614 C C . VAL A 1 82 ? -13.221 -17.092 10.695 1.00 75.31 82 VAL A C 1
ATOM 616 O O . VAL A 1 82 ? -14.029 -17.005 11.619 1.00 75.31 82 VAL A O 1
ATOM 619 N N . GLN A 1 83 ? -13.600 -17.142 9.413 1.00 53.47 83 GLN A N 1
ATOM 620 C CA . GLN A 1 83 ? -14.990 -17.200 8.938 1.00 53.47 83 GLN A CA 1
ATOM 621 C C . GLN A 1 83 ? -15.428 -18.637 8.650 1.00 53.47 83 GLN A C 1
ATOM 623 O O . GLN A 1 83 ? -16.628 -18.911 8.876 1.00 53.47 83 GLN A O 1
#

Mean predicted aligned error: 5.17 Å

Organism: NCBI:txid1408253

Foldseek 3Di:
DPCVVVLVVVLCVVLVPPPDSVVSSVVSVVVVVVLVVLVVLLVVLVVDDPVCNVVSVNVVSVVVNVVVVVVVVVVVVVVVVVD

Radius of gyration: 15.93 Å; Cα contacts (8 Å, |Δi|>4): 32; chains: 1; bounding box: 36×31×42 Å

Solvent-accessible surface area (backbone atoms only — not comparable to full-atom values): 4714 Å² total; per-residue (Å²): 134,84,56,64,68,58,54,53,50,52,45,48,66,69,20,69,80,42,98,50,40,71,60,40,47,51,52,48,53,53,49,54,51,50,52,50,50,34,54,52,45,37,60,49,45,75,74,53,58,81,85,54,33,70,82,64,46,30,68,59,27,44,52,52,48,52,51,51,52,52,51,52,53,52,51,48,53,55,57,62,73,76,110